Protein AF-A0A3B0KWN5-F1 (afdb_monomer_lite)

Secondary structure (DSSP, 8-state):
-EEPPSSHHHHHHHHHHTT--TT---SS-EE-GGGS-GGGB-SSSB-TT----SS-S-STTPPPP--------EEPSSTT---EETTS-EEEPPSSHHHHHHHHHHTTPPTT-SS-EEEGGGS-GGGS-SSS-PPPTT----SS-S-----TT----------------------------

Sequence (181 aa):
MFKFPTKPEVRLKWIENLGLPKDTTLSNRRVCRRHFEQHCFGNAKLFAWAVPTLFVGKTAGLHHGYAKKKMLVRKCCIKDCMTRSPPGRLHCFPTETQLRKEWMRLCSLKEGIKWPFICGRHFRPSFLPKKNSKLPKQALPELNLGSESRDPLECDSQRSETEDKQTDQHRLAAATRCCSA

InterPro domains:
  IPR006612 THAP-type zinc finger [PF05485] (1-55)
  IPR006612 THAP-type zinc finger [PF05485] (76-143)
  IPR006612 THAP-type zinc finger [PS50950] (1-55)
  IPR006612 THAP-type zinc finger [PS50950] (71-144)
  IPR006612 THAP-type zinc finger [SM00692] (1-60)
  IPR006612 THAP-type zinc finger [SM00692] (90-149)
  IPR006612 THAP-type zinc finger [SM00980] (2-61)
  IPR006612 THAP-type zinc finger [SM00980] (74-150)
  IPR026516 THAP domain-containing protein 1/10 [PTHR46600] (1-55)

Organism: Drosophila guanche (NCBI:txid7266)

Foldseek 3Di:
DAQADPDPVQNVLQCVQQVHDPPDDRPPDGDDPQQWDPVQDDPHDGDNQTHGQGPRPDNPPHDHGDDPPPPPKDAAPFPPGRDIPVVFDKAWQDPDPVLSVVLCVLLVHDPPPPTHIHGPQQWDPVQDDPDDDHTDSPTHRHHPSPPPDDDPPPDDDDDDDDDDDDDDDDDDDDDDDDDDD

pLDDT: mean 79.15, std 20.59, range [30.14, 95.56]

Structure (mmCIF, N/CA/C/O backbone):
data_AF-A0A3B0KWN5-F1
#
_entry.id   AF-A0A3B0KWN5-F1
#
loop_
_atom_site.group_PDB
_atom_site.id
_atom_site.type_symbol
_atom_site.label_atom_id
_atom_site.label_alt_id
_atom_site.label_comp_id
_atom_site.label_asym_id
_atom_site.label_entity_id
_atom_site.label_seq_id
_atom_site.pdbx_PDB_ins_code
_atom_site.Cartn_x
_atom_site.Cartn_y
_atom_site.Cartn_z
_atom_site.occupancy
_atom_site.B_iso_or_equiv
_atom_site.auth_seq_id
_atom_site.auth_comp_id
_atom_site.auth_asym_id
_atom_site.auth_atom_id
_atom_site.pdbx_PDB_model_num
ATOM 1 N N . MET A 1 1 ? -7.114 -2.386 29.809 1.00 88.56 1 MET A N 1
ATOM 2 C CA . MET A 1 1 ? -8.392 -1.739 29.412 1.00 88.56 1 MET A CA 1
ATOM 3 C C . MET A 1 1 ? -8.080 -0.433 28.694 1.00 88.56 1 MET A C 1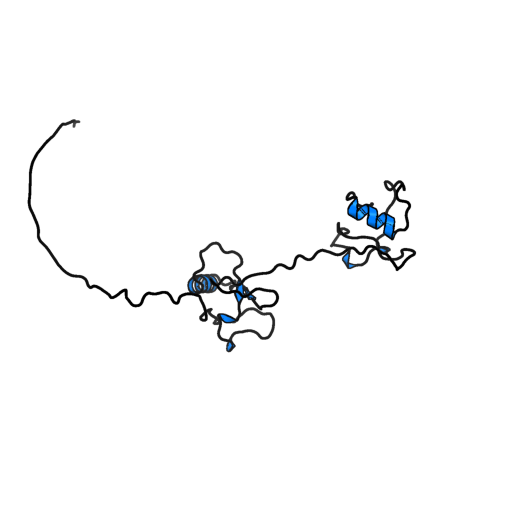
ATOM 5 O O . MET A 1 1 ? -7.020 0.125 28.949 1.00 88.56 1 MET A O 1
ATOM 9 N N . PHE A 1 2 ? -8.968 0.057 27.830 1.00 91.12 2 PHE A N 1
ATOM 10 C CA . PHE A 1 2 ? -8.742 1.244 26.996 1.00 91.12 2 PHE A CA 1
ATOM 11 C C . PHE A 1 2 ? -9.554 2.444 27.497 1.00 91.12 2 PHE A C 1
ATOM 13 O O . PHE A 1 2 ? -10.720 2.285 27.851 1.00 91.12 2 PHE A O 1
ATOM 20 N N . LYS A 1 3 ? -8.942 3.636 27.527 1.00 93.00 3 LYS A N 1
ATOM 21 C CA . LYS A 1 3 ? -9.657 4.914 27.709 1.00 93.00 3 LYS A CA 1
ATOM 22 C C . LYS A 1 3 ? -10.441 5.250 26.430 1.00 93.00 3 LYS A C 1
ATOM 24 O O . LYS A 1 3 ? -10.085 4.761 25.359 1.00 93.00 3 LYS A O 1
ATOM 29 N N . PHE A 1 4 ? -11.460 6.102 26.534 1.00 92.75 4 PHE A N 1
ATOM 30 C CA . PHE A 1 4 ? -12.141 6.647 25.353 1.00 92.75 4 PHE A CA 1
ATOM 31 C C . PHE A 1 4 ? -11.180 7.481 24.475 1.00 92.75 4 PHE A C 1
ATOM 33 O O . PHE A 1 4 ? -10.252 8.096 25.010 1.00 92.75 4 PHE A O 1
ATOM 40 N N . PRO A 1 5 ? -11.385 7.534 23.143 1.00 91.44 5 PRO A N 1
ATOM 41 C CA . PRO A 1 5 ? -10.578 8.355 22.243 1.00 91.44 5 PRO A CA 1
ATOM 42 C C . PRO A 1 5 ? -10.644 9.848 22.587 1.00 91.44 5 PRO A C 1
ATOM 44 O O . PRO A 1 5 ? -11.704 10.370 22.927 1.00 91.44 5 PRO A O 1
ATOM 47 N N . THR A 1 6 ? -9.534 10.568 22.411 1.00 90.06 6 THR A N 1
ATOM 48 C CA . THR A 1 6 ? -9.522 12.044 22.430 1.00 90.06 6 THR A CA 1
ATOM 49 C C . THR A 1 6 ? -10.236 12.639 21.214 1.00 90.06 6 THR A C 1
ATOM 51 O O . THR A 1 6 ? -10.918 13.650 21.341 1.00 90.06 6 THR A O 1
ATOM 54 N N . LYS A 1 7 ? -10.122 11.971 20.059 1.00 91.12 7 LYS A N 1
ATOM 55 C CA . LYS A 1 7 ? -10.792 12.281 18.786 1.00 91.12 7 LYS A CA 1
ATOM 56 C C . LYS A 1 7 ? -12.327 12.248 18.912 1.00 91.12 7 LYS A C 1
ATOM 58 O O . LYS A 1 7 ? -12.867 11.146 19.071 1.00 91.12 7 LYS A O 1
ATOM 63 N N . PRO A 1 8 ? -13.043 13.390 18.829 1.00 90.94 8 PRO A N 1
ATOM 64 C CA . PRO A 1 8 ? -14.495 13.439 19.016 1.00 90.94 8 PRO A CA 1
ATOM 65 C C . PRO A 1 8 ? -15.266 12.529 18.051 1.00 90.94 8 PRO A C 1
ATOM 67 O O . PRO A 1 8 ? -16.204 11.853 18.462 1.00 90.94 8 PRO A O 1
ATOM 70 N N . GLU A 1 9 ? -14.816 12.432 16.798 1.00 91.81 9 GLU A N 1
ATOM 71 C CA . GLU A 1 9 ? -15.446 11.662 15.720 1.00 91.81 9 GLU A CA 1
ATOM 72 C C . GLU A 1 9 ? -15.346 10.136 15.898 1.00 91.81 9 GLU A C 1
ATOM 74 O O . GLU A 1 9 ? -16.090 9.376 15.274 1.00 91.81 9 GLU A O 1
ATOM 79 N N . VAL A 1 10 ? -14.419 9.681 16.747 1.00 91.69 10 VAL A N 1
ATOM 80 C CA . VAL A 1 10 ? -14.273 8.271 17.145 1.00 91.69 10 VAL A CA 1
ATOM 81 C C . VAL A 1 10 ? -14.912 8.046 18.517 1.00 91.69 10 VAL A C 1
ATOM 83 O O . VAL A 1 10 ? -15.568 7.029 18.728 1.00 91.69 10 VAL A O 1
ATOM 86 N N . ARG A 1 11 ? -14.793 9.019 19.431 1.00 92.25 11 ARG A N 1
ATOM 87 C CA . ARG A 1 11 ? -15.425 9.008 20.758 1.00 92.25 11 ARG A CA 1
ATOM 88 C C . ARG A 1 11 ? -16.947 8.908 20.670 1.00 92.25 11 ARG A C 1
ATOM 90 O O . ARG A 1 11 ? -17.524 8.094 21.382 1.00 92.25 11 ARG A O 1
ATOM 97 N N . LEU A 1 12 ? -17.575 9.670 19.774 1.00 91.94 12 LEU A N 1
ATOM 98 C CA . LEU A 1 12 ? -19.021 9.636 19.545 1.00 91.94 12 LEU A CA 1
ATOM 99 C C . LEU A 1 12 ? -19.490 8.234 19.113 1.00 91.94 12 LEU A C 1
ATOM 101 O O . LEU A 1 12 ? -20.387 7.673 19.729 1.00 91.94 12 LEU A O 1
ATOM 105 N N . LYS A 1 13 ? -18.766 7.583 18.195 1.00 93.00 13 LYS A N 1
ATOM 106 C CA . LYS A 1 13 ? -19.054 6.200 17.770 1.00 93.00 13 LYS A CA 1
ATOM 107 C C . LYS A 1 13 ? -18.904 5.173 18.894 1.00 93.00 13 LYS A C 1
ATOM 109 O O . LYS A 1 13 ? -19.609 4.171 18.899 1.00 93.00 13 LYS A O 1
ATOM 114 N N . TRP A 1 14 ? -17.997 5.398 19.851 1.00 93.56 14 TRP A N 1
ATOM 115 C CA . TRP A 1 14 ? -17.908 4.549 21.046 1.00 93.56 14 TRP A CA 1
ATOM 116 C C . TRP A 1 14 ? -19.121 4.745 21.959 1.00 93.56 14 TRP A C 1
ATOM 118 O O . TRP A 1 14 ? -19.663 3.753 22.430 1.00 93.56 14 TRP A O 1
ATOM 128 N N . ILE A 1 15 ? -19.555 5.990 22.193 1.00 92.12 15 ILE A N 1
ATOM 129 C CA . ILE A 1 15 ? -20.782 6.309 22.948 1.00 92.12 15 ILE A CA 1
ATOM 130 C C . ILE A 1 15 ? -21.984 5.605 22.295 1.00 92.12 15 ILE A C 1
ATOM 132 O O . ILE A 1 15 ? -22.700 4.855 22.955 1.00 92.12 15 ILE A O 1
ATOM 136 N N . GLU A 1 16 ? -22.149 5.785 20.983 1.00 91.38 16 GLU A N 1
ATOM 137 C CA . GLU A 1 16 ? -23.295 5.302 20.208 1.00 91.38 16 GLU A CA 1
ATOM 138 C C . GLU A 1 16 ? -23.326 3.773 20.073 1.00 91.38 16 GLU A C 1
ATOM 140 O O . GLU A 1 16 ? -24.402 3.182 20.190 1.00 91.38 16 GLU A O 1
ATOM 145 N N . ASN A 1 17 ? -22.179 3.102 19.905 1.00 92.81 17 ASN A N 1
ATOM 146 C CA . ASN A 1 17 ? -22.120 1.635 19.903 1.00 92.81 17 ASN A CA 1
ATOM 147 C C . ASN A 1 17 ? -22.364 1.036 21.297 1.00 92.81 17 ASN A C 1
ATOM 149 O O . ASN A 1 17 ? -23.095 0.057 21.414 1.00 92.81 17 ASN A O 1
ATOM 153 N N . LEU A 1 18 ? -21.780 1.623 22.350 1.00 90.69 18 LEU A N 1
ATOM 154 C CA . LEU A 1 18 ? -21.929 1.151 23.735 1.00 90.69 18 LEU A CA 1
ATOM 155 C C . LEU A 1 18 ? -23.293 1.501 24.359 1.00 90.69 18 LEU A C 1
ATOM 157 O O . LEU A 1 18 ? -23.543 1.112 25.497 1.00 90.69 18 LEU A O 1
ATOM 161 N N . GLY A 1 19 ? -24.160 2.235 23.650 1.00 88.25 19 GLY A N 1
ATOM 162 C CA . GLY A 1 19 ? -25.486 2.629 24.137 1.00 88.25 19 GLY A CA 1
ATOM 163 C C . GLY A 1 19 ? -25.452 3.652 25.277 1.00 88.25 19 GLY A C 1
ATOM 164 O O . GLY A 1 19 ? -26.340 3.653 26.123 1.00 88.25 19 GLY A O 1
ATOM 165 N N . LEU A 1 20 ? -24.416 4.493 25.339 1.00 88.88 20 LEU A N 1
ATOM 166 C CA . LEU A 1 20 ? -24.264 5.494 26.397 1.00 88.88 20 LEU A CA 1
ATOM 167 C C . LEU A 1 20 ? -24.990 6.807 26.036 1.00 88.88 20 LEU A C 1
ATOM 169 O O . LEU A 1 20 ? -24.957 7.211 24.873 1.00 88.88 20 LEU A O 1
ATOM 173 N N . PRO A 1 21 ? -25.578 7.527 27.012 1.00 86.94 21 PRO A N 1
ATOM 174 C CA . PRO A 1 21 ? -26.015 8.912 26.823 1.00 86.94 21 PRO A CA 1
ATOM 175 C C . PRO A 1 21 ? -24.860 9.818 26.374 1.00 86.94 21 PRO A C 1
ATOM 177 O O . PRO A 1 21 ? -23.722 9.643 26.827 1.00 86.94 21 PRO A O 1
ATOM 180 N N . LYS A 1 22 ? -25.138 10.806 25.513 1.00 83.12 22 LYS A N 1
ATOM 181 C CA . LYS A 1 22 ? -24.107 11.688 24.928 1.00 83.12 22 LYS A CA 1
ATOM 182 C C . LYS A 1 22 ? -23.383 12.532 25.982 1.00 83.12 22 LYS A C 1
ATOM 184 O O . LYS A 1 22 ? -22.178 12.740 25.865 1.00 83.12 22 LYS A O 1
ATOM 189 N N . ASP A 1 23 ? -24.089 12.885 27.049 1.00 82.69 23 ASP A N 1
ATOM 190 C CA . ASP A 1 23 ? -23.631 13.749 28.144 1.00 82.69 23 ASP A CA 1
ATOM 191 C C . ASP A 1 23 ? -22.938 12.969 29.283 1.00 82.69 23 ASP A C 1
ATOM 193 O O . ASP A 1 23 ? -22.625 13.511 30.341 1.00 82.69 23 ASP A O 1
ATOM 197 N N . THR A 1 24 ? -22.674 11.671 29.083 1.00 81.81 24 THR A N 1
ATOM 198 C CA . THR A 1 24 ? -22.021 10.810 30.083 1.00 81.81 24 THR A CA 1
ATOM 199 C C . THR A 1 24 ? -20.595 11.275 30.392 1.00 81.81 24 THR A C 1
ATOM 201 O O . THR A 1 24 ? -19.750 11.333 29.501 1.00 81.81 24 THR A O 1
ATOM 204 N N . THR A 1 25 ? -20.250 11.442 31.671 1.00 84.44 25 THR A N 1
ATOM 205 C CA . THR A 1 25 ? -18.861 11.673 32.108 1.00 84.44 25 THR A CA 1
ATOM 206 C C . THR A 1 25 ? -17.951 10.483 31.756 1.00 84.44 25 THR A C 1
ATOM 208 O O . THR A 1 25 ? -18.018 9.414 32.368 1.00 84.44 25 THR A O 1
ATOM 211 N N . LEU A 1 26 ? -17.072 10.657 30.760 1.00 85.00 26 LEU A N 1
ATOM 212 C CA . LEU A 1 26 ? -16.221 9.580 30.223 1.00 85.00 26 LEU A CA 1
ATOM 213 C C . LEU A 1 26 ? -14.840 9.440 30.886 1.00 85.00 26 LEU A C 1
ATOM 215 O O . LEU A 1 26 ? -14.159 8.450 30.627 1.00 85.00 26 LEU A O 1
ATOM 219 N N . SER A 1 27 ? -14.412 10.391 31.724 1.00 78.94 27 SER A N 1
ATOM 220 C CA . SER A 1 27 ? -13.041 10.479 32.273 1.00 78.94 27 SER A CA 1
ATOM 221 C C . SER A 1 27 ? -12.547 9.184 32.937 1.00 78.94 27 SER A C 1
ATOM 223 O O . SER A 1 27 ? -11.421 8.746 32.690 1.00 78.94 27 SER A O 1
ATOM 225 N N . ASN A 1 28 ? -13.413 8.544 33.726 1.00 82.69 28 ASN A N 1
ATOM 226 C CA . ASN A 1 28 ? -13.115 7.303 34.441 1.00 82.69 28 ASN A CA 1
ATOM 227 C C . ASN A 1 28 ? -13.576 6.030 33.708 1.00 82.69 28 ASN A C 1
ATOM 229 O O . ASN A 1 28 ? -13.123 4.938 34.063 1.00 82.69 28 ASN A O 1
ATOM 233 N N . ARG A 1 29 ? -14.425 6.135 32.671 1.00 89.00 29 ARG A N 1
ATOM 234 C CA . ARG A 1 29 ? -14.951 4.970 31.936 1.00 89.00 29 ARG A CA 1
ATOM 235 C C . ARG A 1 29 ? -13.884 4.352 31.028 1.00 89.00 29 ARG A C 1
ATOM 237 O O . ARG A 1 29 ? -13.114 5.045 30.363 1.00 89.00 29 ARG A O 1
ATOM 244 N N . ARG A 1 30 ? -13.837 3.016 30.991 1.00 91.38 30 ARG A N 1
ATOM 245 C CA . ARG A 1 30 ? -12.839 2.236 30.238 1.00 91.38 30 ARG A CA 1
ATOM 246 C C . ARG A 1 30 ? -13.488 1.016 29.596 1.00 91.38 30 ARG A C 1
ATOM 248 O O . ARG A 1 30 ? -14.371 0.408 30.188 1.00 91.38 30 ARG A O 1
ATOM 255 N N . VAL A 1 31 ? -13.017 0.635 28.412 1.00 92.44 31 VAL A N 1
ATOM 256 C CA . VAL A 1 31 ? -13.544 -0.506 27.645 1.00 92.44 31 VAL A CA 1
ATOM 257 C C . VAL A 1 31 ? -12.553 -1.676 27.708 1.00 92.44 31 VAL A C 1
ATOM 259 O O . VAL A 1 31 ? -11.336 -1.486 27.600 1.00 92.44 31 VAL A O 1
ATOM 262 N N . CYS A 1 32 ? -13.040 -2.902 27.926 1.00 92.69 32 CYS A N 1
ATOM 263 C CA . CYS A 1 32 ? -12.190 -4.099 27.950 1.00 92.69 32 CYS A CA 1
ATOM 264 C C . CYS A 1 32 ? -11.887 -4.626 26.530 1.00 92.69 32 CYS A C 1
ATOM 266 O O . CYS A 1 32 ? -12.561 -4.260 25.569 1.00 92.69 32 CYS A O 1
ATOM 268 N N . ARG A 1 33 ? -10.874 -5.499 26.383 1.00 91.94 33 ARG A N 1
ATOM 269 C CA . ARG A 1 33 ? -10.451 -6.038 25.070 1.00 91.94 33 ARG A CA 1
ATOM 270 C C . ARG A 1 33 ? -11.584 -6.759 24.330 1.00 91.94 33 ARG A C 1
ATOM 272 O O . ARG A 1 33 ? -11.632 -6.688 23.110 1.00 91.94 33 ARG A O 1
ATOM 279 N N . ARG A 1 34 ? -12.494 -7.410 25.065 1.00 92.31 34 ARG A N 1
ATOM 280 C CA . ARG A 1 34 ? -13.562 -8.258 24.509 1.00 92.31 34 ARG A CA 1
ATOM 281 C C . ARG A 1 34 ? -14.527 -7.512 23.585 1.00 92.31 34 ARG A C 1
ATOM 283 O O . ARG A 1 34 ? -15.099 -8.152 22.721 1.00 92.31 34 ARG A O 1
ATOM 290 N N . HIS A 1 35 ? -14.689 -6.193 23.734 1.00 92.94 35 HIS A N 1
ATOM 291 C CA . HIS A 1 35 ? -15.656 -5.423 22.940 1.00 92.94 35 HIS A CA 1
ATOM 292 C C . HIS A 1 35 ? -15.183 -5.052 21.528 1.00 92.94 35 HIS A C 1
ATOM 294 O O . HIS A 1 35 ? -15.944 -4.441 20.786 1.00 92.94 35 HIS A O 1
ATOM 300 N N . PHE A 1 36 ? -13.950 -5.381 21.137 1.00 92.50 36 PHE A N 1
ATOM 301 C CA . PHE A 1 36 ? -13.408 -5.035 19.822 1.00 92.50 36 PHE A CA 1
ATOM 302 C C . PHE A 1 36 ? -13.020 -6.297 19.053 1.00 92.50 36 PHE A C 1
ATOM 304 O O . PHE A 1 36 ? -12.411 -7.208 19.613 1.00 92.50 36 PHE A O 1
ATOM 311 N N . GLU A 1 37 ? -13.310 -6.312 17.753 1.00 90.50 37 GLU A N 1
ATOM 312 C CA . GLU A 1 37 ? -12.821 -7.337 16.829 1.00 90.50 37 GLU A CA 1
ATOM 313 C C . GLU A 1 37 ? -11.286 -7.439 16.830 1.00 90.50 37 GLU A C 1
ATOM 315 O O . GLU A 1 37 ? -10.568 -6.461 17.042 1.00 90.50 37 GLU A O 1
ATOM 320 N N . GLN A 1 38 ? -10.760 -8.633 16.544 1.00 88.94 38 GLN A N 1
ATOM 321 C CA . GLN A 1 38 ? -9.326 -8.933 16.643 1.00 88.94 38 GLN A CA 1
ATOM 322 C C . GLN A 1 38 ? -8.441 -8.034 15.751 1.00 88.94 38 GLN A C 1
ATOM 324 O O . GLN A 1 38 ? -7.296 -7.768 16.112 1.00 88.94 38 GLN A O 1
ATOM 329 N N . HIS A 1 39 ? -8.958 -7.526 14.623 1.00 87.69 39 HIS A N 1
ATOM 330 C CA . HIS A 1 39 ? -8.220 -6.634 13.710 1.00 87.69 39 HIS A CA 1
ATOM 331 C C . HIS A 1 39 ? -8.077 -5.190 14.220 1.00 87.69 39 HIS A C 1
ATOM 333 O O . HIS A 1 39 ? -7.216 -4.458 13.733 1.00 87.69 39 HIS A O 1
ATOM 339 N N . CYS A 1 40 ? -8.843 -4.788 15.239 1.00 91.00 40 CYS A N 1
ATOM 340 C CA . CYS A 1 40 ? -8.742 -3.471 15.875 1.00 91.00 40 CYS A CA 1
ATOM 341 C C . CYS A 1 40 ? -7.444 -3.273 16.683 1.00 91.00 40 CYS A C 1
ATOM 343 O O . CYS A 1 40 ? -7.180 -2.162 17.153 1.00 91.00 40 CYS A O 1
ATOM 345 N N . PHE A 1 41 ? -6.630 -4.319 16.856 1.00 90.50 41 PHE A N 1
ATOM 346 C CA . PHE A 1 41 ? -5.400 -4.304 17.645 1.00 90.50 41 PHE A CA 1
ATOM 347 C C . PHE A 1 41 ? -4.146 -4.376 16.765 1.00 90.50 41 PHE A C 1
ATOM 349 O O . PHE A 1 41 ? -4.007 -5.271 15.935 1.00 90.50 41 PHE A O 1
ATOM 356 N N . GLY A 1 42 ? -3.196 -3.472 17.008 1.00 84.75 42 GLY A N 1
ATOM 357 C CA . GLY A 1 42 ? -1.787 -3.679 16.668 1.00 84.75 42 GLY A CA 1
ATOM 358 C C . GLY A 1 42 ? -1.028 -4.323 17.835 1.00 84.75 42 GLY A C 1
ATOM 359 O O . GLY A 1 42 ? -1.607 -4.575 18.892 1.00 84.75 42 GLY A O 1
ATOM 360 N N . ASN A 1 43 ? 0.285 -4.520 17.675 1.00 80.38 43 ASN A N 1
ATOM 361 C CA . ASN A 1 43 ? 1.142 -5.323 18.566 1.00 80.38 43 ASN A CA 1
ATOM 362 C C . ASN A 1 43 ? 0.992 -5.036 20.076 1.00 80.38 43 ASN A C 1
ATOM 364 O O . ASN A 1 43 ? 1.128 -5.951 20.879 1.00 80.38 43 ASN A O 1
ATOM 368 N N . ALA A 1 44 ? 0.719 -3.785 20.471 1.00 79.62 44 ALA 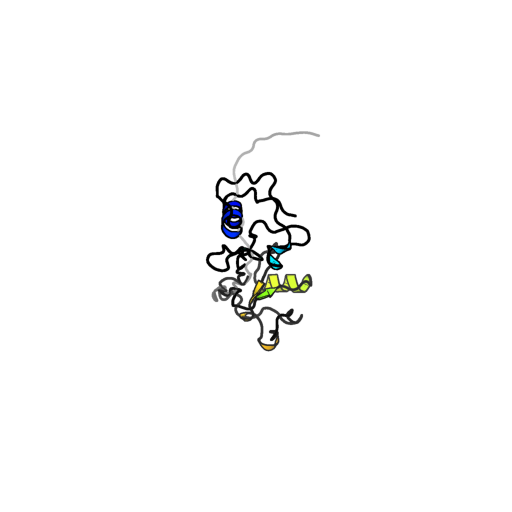A N 1
ATOM 369 C CA . ALA A 1 44 ? 0.538 -3.396 21.877 1.00 79.62 44 ALA A CA 1
ATOM 370 C C . ALA A 1 44 ? -0.562 -2.338 22.119 1.00 79.62 44 ALA A C 1
ATOM 372 O O . ALA A 1 44 ? -0.743 -1.877 23.247 1.00 79.62 44 ALA A O 1
ATOM 373 N N . LYS A 1 45 ? -1.273 -1.883 21.076 1.00 88.06 45 LYS A N 1
ATOM 374 C CA . LYS A 1 45 ? -2.216 -0.750 21.154 1.00 88.06 45 LYS A CA 1
ATOM 375 C C . LYS A 1 45 ? -3.435 -0.979 20.259 1.00 88.06 45 LYS A C 1
ATOM 377 O O . LYS A 1 45 ? -3.323 -1.544 19.174 1.00 88.06 45 LYS A O 1
ATOM 382 N N . LEU A 1 46 ? -4.590 -0.501 20.716 1.00 91.31 46 LEU A N 1
ATOM 383 C CA . LEU A 1 46 ? -5.811 -0.386 19.917 1.00 91.31 46 LEU A CA 1
ATOM 384 C C . LEU A 1 46 ? -5.610 0.694 18.834 1.00 91.31 46 LEU A C 1
ATOM 386 O O . LEU A 1 46 ? -5.041 1.750 19.122 1.00 91.31 46 LEU A O 1
ATOM 390 N N . PHE A 1 47 ? -6.052 0.450 17.599 1.00 90.94 47 PHE A N 1
ATOM 391 C CA . PHE A 1 47 ? -5.905 1.420 16.511 1.00 90.94 47 PHE A CA 1
ATOM 392 C C . PHE A 1 47 ? -6.819 2.643 16.684 1.00 90.94 47 PHE A C 1
ATOM 394 O O . PHE A 1 47 ? -7.955 2.537 17.134 1.00 90.94 47 PHE A O 1
ATOM 401 N N . ALA A 1 48 ? -6.359 3.815 16.236 1.00 90.12 48 ALA A N 1
ATOM 402 C CA . ALA A 1 48 ? -7.086 5.085 16.378 1.00 90.12 48 ALA A CA 1
ATOM 403 C C . ALA A 1 48 ? -8.402 5.187 15.570 1.00 90.12 48 ALA A C 1
ATOM 405 O O . ALA A 1 48 ? -9.139 6.154 15.738 1.00 90.12 48 ALA A O 1
ATOM 406 N N . TRP A 1 49 ? -8.690 4.221 14.692 1.00 90.31 49 TRP A N 1
ATOM 407 C CA . TRP A 1 49 ? -9.953 4.090 13.949 1.00 90.31 49 TRP A CA 1
ATOM 408 C C . TRP A 1 49 ? -10.896 3.027 14.536 1.00 90.31 49 TRP A C 1
ATOM 410 O O . TRP A 1 49 ? -12.018 2.882 14.051 1.00 90.31 49 TRP A O 1
ATOM 420 N N . ALA A 1 50 ? -10.449 2.266 15.540 1.00 93.56 50 ALA A N 1
ATOM 421 C CA . ALA A 1 50 ? -11.219 1.180 16.130 1.00 93.56 50 ALA A CA 1
ATOM 422 C C . ALA A 1 50 ? -12.396 1.699 16.965 1.00 93.56 50 ALA A C 1
ATOM 424 O O . ALA A 1 50 ? -12.314 2.739 17.625 1.00 93.56 50 ALA A O 1
ATOM 425 N N . VAL A 1 51 ? -13.476 0.925 16.972 1.00 93.56 51 VAL A N 1
ATOM 426 C CA . VAL A 1 51 ? -14.703 1.169 17.738 1.00 93.56 51 VAL A CA 1
ATOM 427 C C . VAL A 1 51 ? -15.194 -0.159 18.323 1.00 93.56 51 VAL A C 1
ATOM 429 O O . VAL A 1 51 ? -14.909 -1.203 17.733 1.00 93.56 51 VAL A O 1
ATOM 432 N N . PRO A 1 52 ? -15.861 -0.162 19.489 1.00 93.19 52 PRO A N 1
ATOM 433 C CA . PRO A 1 52 ? -16.352 -1.394 20.092 1.00 93.19 52 PRO A CA 1
ATOM 434 C C . PRO A 1 52 ? -17.571 -1.907 19.315 1.00 93.19 52 PRO A C 1
ATOM 436 O O . PRO A 1 52 ? -18.551 -1.185 19.169 1.00 93.19 52 PRO A O 1
ATOM 439 N N . THR A 1 53 ? -17.505 -3.134 18.810 1.00 90.50 53 THR A N 1
ATOM 440 C CA . THR A 1 53 ? -18.535 -3.793 17.982 1.00 90.50 53 THR A CA 1
ATOM 441 C C . THR A 1 53 ? -19.022 -5.118 18.573 1.00 90.50 53 THR A C 1
ATOM 443 O O . THR A 1 53 ? -20.049 -5.635 18.145 1.00 90.50 53 THR A O 1
ATOM 446 N N . LEU A 1 54 ? -18.324 -5.665 19.574 1.00 87.25 54 LEU A N 1
ATOM 447 C CA . LEU A 1 54 ? -18.643 -6.950 20.202 1.00 87.25 54 LEU A CA 1
ATOM 448 C C . LEU A 1 54 ? -19.249 -6.764 21.600 1.00 87.25 54 LEU A C 1
ATOM 450 O O . LEU A 1 54 ? -18.865 -5.862 22.350 1.00 87.25 54 LEU A O 1
ATOM 454 N N . PHE A 1 55 ? -20.164 -7.662 21.975 1.00 82.00 55 PHE A N 1
ATOM 455 C CA . PHE A 1 55 ? -20.868 -7.652 23.270 1.00 82.00 55 PHE A CA 1
ATOM 456 C C . PHE A 1 55 ? -21.493 -6.284 23.605 1.00 82.00 55 PHE A C 1
ATOM 458 O O . PHE A 1 55 ? -21.433 -5.811 24.740 1.00 82.00 55 PHE A O 1
ATOM 465 N N . VAL A 1 56 ? -22.054 -5.639 22.583 1.00 75.75 56 VAL A N 1
ATOM 466 C CA . VAL A 1 56 ? -22.922 -4.463 22.678 1.00 75.75 56 VAL A CA 1
ATOM 467 C C . VAL A 1 56 ? -24.366 -4.926 22.493 1.00 75.75 56 VAL A C 1
ATOM 469 O O . VAL A 1 56 ? -24.626 -5.807 21.679 1.00 75.75 56 VAL A O 1
ATOM 472 N N . GLY A 1 57 ? -25.308 -4.366 23.258 1.00 70.69 57 GLY A N 1
ATOM 473 C CA . GLY A 1 57 ? -26.697 -4.856 23.359 1.00 70.69 57 GLY A CA 1
ATOM 474 C C . GLY A 1 57 ? -27.581 -4.663 22.117 1.00 70.69 57 GLY A C 1
ATOM 475 O O . GLY A 1 57 ? -28.798 -4.749 22.218 1.00 70.69 57 GLY A O 1
ATOM 476 N N . LYS A 1 58 ? -26.984 -4.364 20.960 1.00 74.81 58 LYS A N 1
ATOM 477 C CA . LYS A 1 58 ? -27.637 -4.203 19.658 1.00 74.81 58 LYS A CA 1
ATOM 478 C C . LYS A 1 58 ? -26.671 -4.638 18.558 1.00 74.81 58 LYS A C 1
ATOM 480 O O . LYS A 1 58 ? -25.484 -4.335 18.628 1.00 74.81 58 LYS A O 1
ATOM 485 N N . THR A 1 59 ? -27.181 -5.317 17.536 1.00 67.88 59 THR A N 1
ATOM 486 C CA . THR A 1 59 ? -26.415 -5.724 16.343 1.00 67.88 59 THR A CA 1
ATOM 487 C C . THR A 1 59 ? -26.661 -4.788 15.157 1.00 67.88 59 THR A C 1
ATOM 489 O O . THR A 1 59 ? -25.748 -4.509 14.382 1.00 67.88 59 THR A O 1
ATOM 492 N N . ALA A 1 60 ? -27.877 -4.248 15.037 1.00 73.56 60 ALA A N 1
ATOM 493 C CA . ALA A 1 60 ? -28.237 -3.256 14.030 1.00 73.56 60 ALA A CA 1
ATOM 494 C C . ALA A 1 60 ? -27.699 -1.852 14.372 1.00 73.56 60 ALA A C 1
ATOM 496 O O . ALA A 1 60 ? -27.578 -1.472 15.539 1.00 73.56 60 ALA A O 1
ATOM 497 N N . GLY A 1 61 ? -27.400 -1.060 13.337 1.00 78.81 61 GLY A N 1
ATOM 498 C CA . GLY A 1 61 ? -27.015 0.351 13.480 1.00 78.81 61 GLY A CA 1
ATOM 499 C C . GLY A 1 61 ? -25.652 0.605 14.139 1.00 78.81 61 GLY A C 1
ATOM 500 O O . GLY A 1 61 ? -25.396 1.725 14.573 1.00 78.81 61 GLY A O 1
ATOM 501 N N . LEU A 1 62 ? -24.779 -0.403 14.244 1.00 85.56 62 LEU A N 1
ATOM 502 C CA . LEU A 1 62 ? -23.431 -0.230 14.790 1.00 85.56 62 LEU A CA 1
ATOM 503 C C . LEU A 1 62 ? -22.511 0.516 13.815 1.00 85.56 62 LEU A C 1
ATOM 505 O O . LEU A 1 62 ? -22.384 0.163 12.638 1.00 85.56 62 LEU A O 1
ATOM 509 N N . HIS A 1 63 ? -21.773 1.498 14.328 1.00 87.06 63 HIS A N 1
ATOM 510 C CA . HIS A 1 63 ? -20.644 2.070 13.608 1.00 87.06 63 HIS A CA 1
ATOM 511 C C . HIS A 1 63 ? -19.519 1.042 13.552 1.00 87.06 63 HIS A C 1
ATOM 513 O O . HIS A 1 63 ? -19.091 0.533 14.584 1.00 87.06 63 HIS A O 1
ATOM 519 N N . HIS A 1 64 ? -19.002 0.771 12.358 1.00 86.12 64 HIS A N 1
ATOM 520 C CA . HIS A 1 64 ? -17.879 -0.142 12.175 1.00 86.12 64 HIS A CA 1
ATOM 521 C C . HIS A 1 64 ? -16.579 0.638 11.944 1.00 86.12 64 HIS A C 1
ATOM 523 O O . HIS A 1 64 ? -16.552 1.667 11.258 1.00 86.12 64 HIS A O 1
ATOM 529 N N . GLY A 1 65 ? -15.497 0.162 12.558 1.00 76.50 65 GLY A N 1
ATOM 530 C CA . GLY A 1 65 ? -14.168 0.754 12.458 1.00 76.50 65 GLY A CA 1
ATOM 531 C C . GLY A 1 65 ? -13.339 -0.005 11.436 1.00 76.50 65 GLY A C 1
ATOM 532 O O . GLY A 1 65 ? -13.031 -1.172 11.648 1.00 76.50 65 GLY A O 1
ATOM 533 N N . TYR A 1 66 ? -12.941 0.662 10.353 1.00 76.62 66 TYR A N 1
ATOM 534 C CA . TYR A 1 66 ? -12.105 0.063 9.315 1.00 76.62 66 TYR A CA 1
ATOM 535 C C . TYR A 1 66 ? -10.854 0.899 9.059 1.00 76.62 66 TYR A C 1
ATOM 537 O O . TYR A 1 66 ? -10.924 2.116 8.851 1.00 76.62 66 TYR A O 1
ATOM 545 N N . ALA A 1 67 ? -9.702 0.233 8.974 1.00 70.56 67 ALA A N 1
ATOM 546 C CA . ALA A 1 67 ? -8.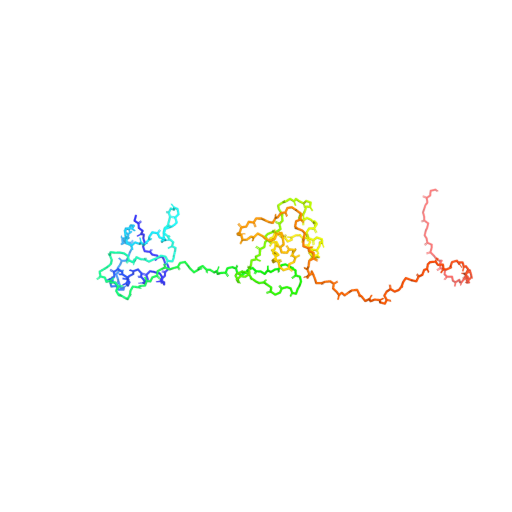507 0.827 8.395 1.00 70.56 67 ALA A CA 1
ATOM 547 C C . ALA A 1 67 ? -8.782 1.208 6.930 1.00 70.56 67 ALA A C 1
ATOM 549 O O . ALA A 1 67 ? -8.906 0.331 6.072 1.00 70.56 67 ALA A O 1
ATOM 550 N N . LYS A 1 68 ? -8.824 2.512 6.617 1.00 65.12 68 LYS A N 1
ATOM 551 C CA . LYS A 1 68 ? -8.857 3.009 5.230 1.00 65.12 68 LYS A CA 1
ATOM 552 C C . LYS A 1 68 ? -7.537 2.667 4.523 1.00 65.12 68 LYS A C 1
ATOM 554 O O . LYS A 1 68 ? -6.633 3.499 4.439 1.00 65.12 68 LYS A O 1
ATOM 559 N N . LYS A 1 69 ? -7.424 1.435 4.015 1.00 65.19 69 LYS A N 1
ATOM 560 C CA . LYS A 1 69 ? -6.321 0.973 3.162 1.00 65.19 69 LYS A CA 1
ATOM 561 C C . LYS A 1 69 ? -6.320 1.801 1.873 1.00 65.19 69 LYS A C 1
ATOM 563 O O . LYS A 1 69 ? -7.029 1.478 0.926 1.00 65.19 69 LYS A O 1
ATOM 568 N N . LYS A 1 70 ? -5.532 2.883 1.832 1.00 68.50 70 LYS A N 1
ATOM 569 C CA . LYS A 1 70 ? -5.258 3.610 0.585 1.00 68.50 70 LYS A CA 1
ATOM 570 C C . LYS A 1 70 ? -4.599 2.632 -0.390 1.00 68.50 70 LYS A C 1
ATOM 572 O O . LYS A 1 70 ? -3.471 2.201 -0.155 1.00 68.50 70 LYS A O 1
ATOM 577 N N . MET A 1 71 ? -5.306 2.271 -1.459 1.00 75.00 71 MET A N 1
ATOM 578 C CA . MET A 1 71 ? -4.778 1.389 -2.498 1.00 75.00 71 MET A CA 1
ATOM 579 C C . MET A 1 71 ? -3.628 2.102 -3.213 1.00 75.00 71 MET A C 1
ATOM 581 O O . MET A 1 71 ? -3.845 3.036 -3.983 1.00 75.00 71 MET A O 1
ATOM 585 N N . LEU A 1 72 ? -2.392 1.698 -2.909 1.00 82.94 72 LEU A N 1
ATOM 586 C CA . LEU A 1 72 ? -1.184 2.319 -3.450 1.00 82.94 72 LEU A CA 1
ATOM 587 C C . LEU A 1 72 ? -0.980 1.897 -4.909 1.00 82.94 72 LEU A C 1
ATOM 589 O O . LEU A 1 72 ? -0.273 0.926 -5.192 1.00 82.94 72 LEU A O 1
ATOM 593 N N . VAL A 1 73 ? -1.609 2.646 -5.817 1.00 89.19 73 VAL A N 1
ATOM 594 C CA . VAL A 1 73 ? -1.471 2.463 -7.262 1.00 89.19 73 VAL A CA 1
ATOM 595 C C . VAL A 1 73 ? -0.039 2.783 -7.686 1.00 89.19 73 VAL A C 1
ATOM 597 O O . VAL A 1 73 ? 0.409 3.925 -7.600 1.00 89.19 73 VAL A O 1
ATOM 600 N N . ARG A 1 74 ? 0.680 1.769 -8.168 1.00 92.31 74 ARG A N 1
ATOM 601 C CA . ARG A 1 74 ? 2.005 1.912 -8.790 1.00 92.31 74 ARG A CA 1
ATOM 602 C C . ARG A 1 74 ? 1.855 2.045 -10.305 1.00 92.31 74 ARG A C 1
ATOM 604 O O . ARG A 1 74 ? 0.937 1.463 -10.879 1.00 92.31 74 ARG A O 1
ATOM 611 N N . LYS A 1 75 ? 2.760 2.785 -10.947 1.00 94.06 75 LYS A N 1
ATOM 612 C CA . LYS A 1 75 ? 2.887 2.882 -12.412 1.00 94.06 75 LYS A CA 1
ATOM 613 C C . LYS A 1 75 ? 4.057 2.018 -12.897 1.00 94.06 75 LYS A C 1
ATOM 615 O O . LYS A 1 75 ? 4.953 1.719 -12.107 1.00 94.06 75 LYS A O 1
ATOM 620 N N . CYS A 1 76 ? 4.065 1.670 -14.182 1.00 95.38 76 CYS A N 1
ATOM 621 C CA . CYS A 1 76 ? 5.297 1.297 -14.876 1.00 95.38 76 CYS A CA 1
ATOM 622 C C . CYS A 1 76 ? 6.288 2.483 -14.881 1.00 95.38 76 CYS A C 1
ATOM 624 O O . CYS A 1 76 ? 5.863 3.639 -14.852 1.00 95.38 76 CYS A O 1
ATOM 626 N N . CYS A 1 77 ? 7.591 2.205 -14.910 1.00 94.75 77 CYS A N 1
ATOM 627 C CA . CYS A 1 77 ? 8.651 3.210 -15.027 1.00 94.75 77 CYS A CA 1
ATOM 628 C C . CYS A 1 77 ? 9.000 3.576 -16.476 1.00 94.75 77 CYS A C 1
ATOM 630 O O . CYS A 1 77 ? 9.567 4.641 -16.693 1.00 94.75 77 CYS A O 1
ATOM 632 N N . ILE A 1 78 ? 8.675 2.714 -17.446 1.00 93.44 78 ILE A N 1
ATOM 633 C CA . ILE A 1 78 ? 8.895 2.983 -18.872 1.00 93.44 78 ILE A CA 1
ATOM 634 C C . ILE A 1 78 ? 8.063 4.197 -19.299 1.00 93.44 78 ILE A C 1
ATOM 636 O O . ILE A 1 78 ? 6.877 4.289 -18.958 1.00 93.44 78 ILE A O 1
ATOM 640 N N . LYS A 1 79 ? 8.695 5.114 -20.042 1.00 89.06 79 LYS A N 1
ATOM 641 C CA . LYS A 1 79 ? 8.059 6.308 -20.610 1.00 89.06 79 LYS A CA 1
ATOM 642 C C . LYS A 1 79 ? 6.815 5.900 -21.410 1.00 89.06 79 LYS A C 1
ATOM 644 O O . LYS A 1 79 ? 6.797 4.855 -22.050 1.00 89.06 79 LYS A O 1
ATOM 649 N N . ASP A 1 80 ? 5.748 6.685 -21.294 1.00 88.81 80 ASP A N 1
ATOM 650 C CA . ASP A 1 80 ? 4.467 6.496 -21.997 1.00 88.81 80 ASP A CA 1
ATOM 651 C C . ASP A 1 80 ? 3.727 5.161 -21.705 1.00 88.81 80 ASP A C 1
ATOM 653 O O . ASP A 1 80 ? 2.592 4.946 -22.135 1.00 88.81 80 ASP A O 1
ATOM 657 N N . CYS A 1 81 ? 4.282 4.276 -20.863 1.00 92.75 81 CYS A N 1
ATOM 658 C CA . CYS A 1 81 ? 3.656 3.007 -20.514 1.00 92.75 81 CYS A CA 1
ATOM 659 C C . CYS A 1 81 ? 2.528 3.181 -19.483 1.00 92.75 81 CYS A C 1
ATOM 661 O O . CYS A 1 81 ? 2.736 3.279 -18.272 1.00 92.75 81 CYS A O 1
ATOM 663 N N . MET A 1 82 ? 1.290 3.124 -19.976 1.00 93.50 82 MET A N 1
ATOM 664 C CA . MET A 1 82 ? 0.059 3.339 -19.203 1.00 93.50 82 MET A CA 1
ATOM 665 C C . MET A 1 82 ? -0.216 2.304 -18.086 1.00 93.50 82 MET A C 1
ATOM 667 O O . MET A 1 82 ? -1.161 2.490 -17.315 1.00 93.50 82 MET A O 1
ATOM 671 N N . THR A 1 83 ? 0.553 1.211 -17.976 1.00 94.69 83 THR A N 1
ATOM 672 C CA . THR A 1 83 ? 0.258 0.105 -17.047 1.00 94.69 83 THR A CA 1
ATOM 673 C C . THR A 1 83 ? 0.341 0.525 -15.578 1.00 94.69 83 THR A C 1
ATOM 675 O O . THR A 1 83 ? 1.333 1.096 -15.120 1.00 94.69 83 THR A O 1
ATOM 678 N N . ARG A 1 84 ? -0.702 0.178 -14.816 1.00 94.12 84 ARG A N 1
ATOM 679 C CA . ARG A 1 84 ? -0.842 0.466 -13.383 1.00 94.12 84 ARG A CA 1
ATOM 680 C C . ARG A 1 84 ? -1.139 -0.803 -12.591 1.00 94.12 84 ARG A C 1
ATOM 682 O O . ARG A 1 84 ? -1.729 -1.741 -13.124 1.00 94.12 84 ARG A O 1
ATOM 689 N N . SER A 1 85 ? -0.726 -0.821 -11.327 1.00 91.56 85 SER A N 1
ATOM 690 C CA . SER A 1 85 ? -0.941 -1.928 -10.393 1.00 91.56 85 SER A CA 1
ATOM 691 C C . SER A 1 85 ? -1.605 -1.429 -9.107 1.00 91.56 85 SER A C 1
ATOM 693 O O . SER A 1 85 ? -0.998 -0.589 -8.436 1.00 91.56 85 SER A O 1
ATOM 695 N N . PRO A 1 86 ? -2.803 -1.922 -8.733 1.00 90.38 86 PRO A N 1
ATOM 696 C CA . PRO A 1 86 ? -3.651 -2.855 -9.489 1.00 90.38 86 PRO A CA 1
ATOM 697 C C . PRO A 1 86 ? -4.176 -2.259 -10.816 1.00 90.38 86 PRO A C 1
ATOM 699 O O . PRO A 1 86 ? -4.145 -1.036 -10.972 1.00 90.38 86 PRO A O 1
ATOM 702 N N . PRO A 1 87 ? -4.671 -3.083 -11.763 1.00 89.62 87 PRO A N 1
ATOM 703 C CA . PRO A 1 87 ? -4.693 -4.551 -11.745 1.00 89.62 87 PRO A CA 1
ATOM 704 C C . PRO A 1 87 ? -3.419 -5.202 -12.314 1.00 89.62 87 PRO A C 1
ATOM 706 O O . PRO A 1 87 ? -3.183 -6.383 -12.080 1.00 89.62 87 PRO A O 1
ATOM 709 N N . GLY A 1 88 ? -2.588 -4.463 -13.055 1.00 89.81 88 GLY A N 1
ATOM 710 C CA . GLY A 1 88 ? -1.446 -5.019 -13.782 1.00 89.81 88 GLY A CA 1
ATOM 711 C C . 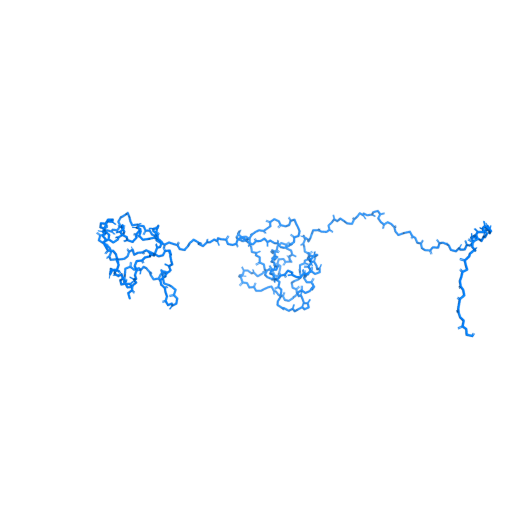GLY A 1 88 ? -0.352 -5.590 -12.876 1.00 89.81 88 GLY A C 1
ATOM 712 O O . GLY A 1 88 ? -0.066 -5.055 -11.801 1.00 89.81 88 GLY A O 1
ATOM 713 N N . ARG A 1 89 ? 0.310 -6.661 -13.330 1.00 92.50 89 ARG A N 1
ATOM 714 C CA . ARG A 1 89 ? 1.507 -7.208 -12.675 1.00 92.50 89 ARG A CA 1
ATOM 715 C C . ARG A 1 89 ? 2.721 -6.332 -13.008 1.00 92.50 89 ARG A C 1
ATOM 717 O O . ARG A 1 89 ? 3.052 -6.127 -14.176 1.00 92.50 89 ARG A O 1
ATOM 724 N N . LEU A 1 90 ? 3.366 -5.814 -11.965 1.00 94.38 90 LEU A N 1
ATOM 725 C CA . LEU A 1 90 ? 4.632 -5.086 -12.034 1.00 94.38 90 LEU A CA 1
ATOM 726 C C . LEU A 1 90 ? 5.717 -5.886 -11.313 1.00 94.38 90 LEU A C 1
ATOM 728 O O . LEU A 1 90 ? 5.461 -6.493 -10.273 1.00 94.38 90 LEU A O 1
ATOM 732 N N . HIS A 1 91 ? 6.930 -5.832 -11.844 1.00 94.31 91 HIS A N 1
ATOM 733 C CA . HIS A 1 91 ? 8.117 -6.467 -11.297 1.00 94.31 91 HIS A CA 1
ATOM 734 C C . HIS A 1 91 ? 9.059 -5.389 -10.751 1.00 94.31 91 HIS A C 1
ATOM 736 O O . HIS A 1 91 ? 9.244 -4.339 -11.369 1.00 94.31 91 HIS A O 1
ATOM 742 N N . CYS A 1 92 ? 9.640 -5.635 -9.577 1.00 93.38 92 CYS A N 1
ATOM 743 C CA . CYS A 1 92 ? 10.729 -4.811 -9.056 1.00 93.38 92 CYS A CA 1
ATOM 744 C C . CYS A 1 92 ? 11.978 -4.998 -9.922 1.00 93.38 92 CYS A C 1
ATOM 746 O O . CYS A 1 92 ? 12.230 -6.105 -10.401 1.00 93.38 92 CYS A O 1
ATOM 748 N N . PHE A 1 93 ? 12.804 -3.959 -10.029 1.00 93.69 93 PHE A N 1
ATOM 749 C CA . PHE A 1 93 ? 14.157 -4.116 -10.566 1.00 93.69 93 PHE A CA 1
ATOM 750 C C . PHE A 1 93 ? 14.990 -5.067 -9.681 1.00 93.69 93 PHE A C 1
ATOM 752 O O . PHE A 1 93 ? 14.736 -5.152 -8.471 1.00 93.69 93 PHE A O 1
ATOM 759 N N . PRO A 1 94 ? 15.996 -5.760 -10.247 1.00 91.62 94 PRO A N 1
ATOM 760 C CA . PRO A 1 94 ? 16.891 -6.634 -9.502 1.00 91.62 94 PRO A CA 1
ATOM 761 C C . PRO A 1 94 ? 17.561 -5.959 -8.299 1.00 91.62 94 PRO A C 1
ATOM 763 O O . PRO A 1 94 ? 17.800 -4.749 -8.266 1.00 91.62 94 PRO A O 1
ATOM 766 N N . THR A 1 95 ? 17.879 -6.785 -7.301 1.00 90.62 95 THR A N 1
ATOM 767 C CA . THR A 1 95 ? 18.724 -6.412 -6.154 1.00 90.62 95 THR A CA 1
ATOM 768 C C . THR A 1 95 ? 20.206 -6.360 -6.545 1.00 90.62 95 THR A C 1
ATOM 770 O O . THR A 1 95 ? 20.968 -5.604 -5.961 1.00 90.62 95 THR A O 1
ATOM 773 N N . GLU A 1 96 ? 20.590 -7.156 -7.545 1.00 92.62 96 GLU A N 1
ATOM 774 C CA . GLU A 1 96 ? 21.942 -7.263 -8.097 1.00 92.62 96 GLU A CA 1
ATOM 775 C C . GLU A 1 96 ? 22.389 -5.940 -8.737 1.00 92.62 96 GLU A C 1
ATOM 777 O O . GLU A 1 96 ? 21.775 -5.497 -9.709 1.00 92.62 96 GLU A O 1
ATOM 782 N N . THR A 1 97 ? 23.454 -5.313 -8.227 1.00 93.19 97 THR A N 1
ATOM 783 C CA . THR A 1 97 ? 23.849 -3.942 -8.608 1.00 93.19 97 THR A CA 1
ATOM 784 C C . THR A 1 97 ? 24.090 -3.782 -10.108 1.00 93.19 97 THR A C 1
ATOM 786 O O . THR A 1 97 ? 23.581 -2.840 -10.713 1.00 93.19 97 THR A O 1
ATOM 789 N N . GLN A 1 98 ? 24.829 -4.704 -10.729 1.00 93.94 98 GLN A N 1
ATOM 790 C CA . GLN A 1 98 ? 25.193 -4.593 -12.146 1.00 93.94 98 GLN A CA 1
ATOM 791 C C . GLN A 1 98 ? 23.988 -4.846 -13.067 1.00 93.94 98 GLN A C 1
ATOM 793 O O . GLN A 1 98 ? 23.732 -4.051 -13.967 1.00 93.94 98 GLN A O 1
ATOM 798 N N . LEU A 1 99 ? 23.171 -5.870 -12.784 1.00 93.38 99 LEU A N 1
ATOM 799 C CA . LEU A 1 99 ? 21.942 -6.128 -13.546 1.00 93.38 99 LEU A CA 1
ATOM 800 C C . LEU A 1 99 ? 20.902 -5.009 -13.353 1.00 93.38 99 LEU A C 1
ATOM 802 O O . LEU A 1 99 ? 20.170 -4.676 -14.281 1.00 93.38 99 LEU A O 1
ATOM 806 N N . ARG A 1 100 ? 20.858 -4.381 -12.169 1.00 93.06 100 ARG A N 1
ATOM 807 C CA . ARG A 1 100 ? 20.026 -3.199 -11.914 1.00 93.06 100 ARG A CA 1
ATOM 808 C C . ARG A 1 100 ? 20.479 -1.996 -12.744 1.00 93.06 100 ARG A C 1
ATOM 810 O O . ARG A 1 100 ? 19.617 -1.341 -13.319 1.00 93.06 100 ARG A O 1
ATOM 817 N N . LYS A 1 101 ? 21.786 -1.702 -12.812 1.00 93.00 101 LYS A N 1
ATOM 818 C CA . LYS A 1 101 ? 22.329 -0.642 -13.684 1.00 93.00 101 LYS A CA 1
ATOM 819 C C . LYS A 1 101 ? 21.957 -0.895 -15.145 1.00 93.00 101 LYS A C 1
ATOM 821 O O . LYS A 1 101 ? 21.455 0.010 -15.800 1.00 93.00 101 LYS A O 1
ATOM 826 N N . GLU A 1 102 ? 22.113 -2.130 -15.616 1.00 94.19 102 GLU A N 1
ATOM 827 C CA . GLU A 1 102 ? 21.772 -2.495 -16.993 1.00 94.19 102 GLU A CA 1
ATOM 828 C C . GLU A 1 102 ? 20.272 -2.334 -17.286 1.00 94.19 102 GLU A C 1
ATOM 830 O O . GLU A 1 102 ? 19.902 -1.734 -18.290 1.00 94.19 102 GLU A O 1
ATOM 835 N N . TRP A 1 103 ? 19.386 -2.747 -16.373 1.00 94.25 103 TRP A N 1
ATOM 836 C CA . TRP A 1 103 ? 17.954 -2.456 -16.511 1.00 94.25 103 TRP A CA 1
ATOM 837 C C . TRP A 1 103 ? 17.657 -0.950 -16.517 1.00 94.25 103 TRP A C 1
ATOM 839 O O . TRP A 1 103 ? 16.792 -0.518 -17.271 1.00 94.25 103 TRP A O 1
ATOM 849 N N . MET A 1 104 ? 18.341 -0.137 -15.701 1.00 94.00 104 MET A N 1
ATOM 850 C CA . MET A 1 104 ? 18.159 1.325 -15.706 1.00 94.00 104 MET A CA 1
ATOM 851 C C . MET A 1 104 ? 18.582 1.931 -17.051 1.00 94.00 104 MET A C 1
ATOM 853 O O . MET A 1 104 ? 17.850 2.762 -17.584 1.00 94.00 104 MET A O 1
ATOM 857 N N . ARG A 1 105 ? 19.702 1.458 -17.620 1.00 92.94 105 ARG A N 1
ATOM 858 C CA . ARG A 1 105 ? 20.206 1.841 -18.947 1.00 92.94 105 ARG A CA 1
ATOM 859 C C . ARG A 1 105 ? 19.216 1.475 -20.056 1.00 92.94 105 ARG A C 1
ATOM 861 O O . ARG A 1 105 ? 18.820 2.350 -20.813 1.00 92.94 105 ARG A O 1
ATOM 868 N N . LEU A 1 106 ? 18.775 0.214 -20.113 1.00 93.00 106 LEU A N 1
ATOM 869 C CA . LEU A 1 106 ? 17.794 -0.275 -21.094 1.00 93.00 106 LEU A CA 1
ATOM 870 C C . LEU A 1 106 ? 16.454 0.471 -21.005 1.00 93.00 106 LEU A C 1
ATOM 872 O O . LEU A 1 106 ? 15.830 0.762 -22.017 1.00 93.00 106 LEU A O 1
ATOM 876 N N . CYS A 1 107 ? 16.016 0.816 -19.793 1.00 92.62 107 CYS A N 1
ATOM 877 C CA . CYS A 1 107 ? 14.773 1.554 -19.563 1.00 92.62 107 CYS A CA 1
ATOM 878 C C . CYS A 1 107 ? 14.912 3.083 -19.735 1.00 92.62 107 CYS A C 1
ATOM 880 O O . CYS A 1 107 ? 13.958 3.799 -19.424 1.00 92.62 107 CYS A O 1
ATOM 882 N N . SER A 1 108 ? 16.079 3.592 -20.155 1.00 91.38 108 SER A N 1
ATOM 883 C CA . SER A 1 108 ? 16.399 5.027 -20.267 1.00 91.38 108 SER A CA 1
ATOM 884 C C . SER A 1 108 ? 16.084 5.839 -18.996 1.00 91.38 108 SER A C 1
ATOM 886 O O . SER A 1 108 ? 15.608 6.975 -19.050 1.00 91.38 108 SER A O 1
ATOM 888 N N . LEU A 1 109 ? 16.322 5.246 -17.820 1.00 91.19 109 LEU A N 1
ATOM 889 C CA . LEU A 1 109 ? 15.984 5.835 -16.524 1.00 91.19 109 LEU A CA 1
ATOM 890 C C . LEU A 1 109 ? 17.153 6.614 -15.918 1.00 91.19 109 LEU A C 1
ATOM 892 O O . LEU A 1 109 ? 18.251 6.086 -15.753 1.00 91.19 109 LEU A O 1
ATOM 896 N N . LYS A 1 110 ? 16.873 7.845 -15.474 1.00 87.75 110 LYS A N 1
ATOM 897 C CA . LYS A 1 110 ? 17.809 8.653 -14.677 1.00 87.75 110 LYS A CA 1
ATOM 898 C C . LYS A 1 110 ? 18.137 7.971 -13.344 1.00 87.75 110 LYS A C 1
ATOM 900 O O . LYS A 1 110 ? 17.305 7.265 -12.770 1.00 87.75 110 LYS A O 1
ATOM 905 N N . GLU A 1 111 ? 19.336 8.222 -12.831 1.00 83.62 111 GLU A N 1
ATOM 906 C CA . GLU A 1 111 ? 19.775 7.701 -11.535 1.00 83.62 111 GLU A CA 1
ATOM 907 C C . GLU A 1 111 ? 18.947 8.250 -10.352 1.00 83.62 111 GLU A C 1
ATOM 909 O O . GLU A 1 111 ? 18.114 9.145 -10.486 1.00 83.62 111 GLU A O 1
ATOM 914 N N . GLY A 1 112 ? 19.134 7.664 -9.165 1.00 82.56 112 GLY A N 1
ATOM 915 C CA . GLY A 1 112 ? 18.435 8.064 -7.935 1.00 82.56 112 GLY A CA 1
ATOM 916 C C . GLY A 1 112 ? 17.035 7.462 -7.735 1.00 82.56 112 GLY A C 1
ATOM 917 O O . GLY A 1 112 ? 16.507 7.513 -6.619 1.00 82.56 112 GLY A O 1
ATOM 918 N N . ILE A 1 113 ? 16.431 6.820 -8.746 1.00 86.62 113 ILE A N 1
ATOM 919 C CA . ILE A 1 113 ? 15.129 6.147 -8.590 1.00 86.62 113 ILE A CA 1
ATOM 920 C C . ILE A 1 113 ? 15.275 4.919 -7.671 1.00 86.62 113 ILE A C 1
ATOM 922 O O . ILE A 1 113 ? 15.795 3.866 -8.051 1.00 86.62 113 ILE A O 1
ATOM 926 N N . LYS A 1 114 ? 14.781 5.044 -6.431 1.00 81.75 114 LYS A N 1
ATOM 927 C CA . LYS A 1 114 ? 14.902 4.004 -5.390 1.00 81.75 114 LYS A CA 1
ATOM 928 C C . LYS A 1 114 ? 14.058 2.759 -5.693 1.00 81.75 114 LYS A C 1
ATOM 930 O O . LYS A 1 114 ? 14.557 1.639 -5.586 1.00 81.75 114 LYS A O 1
ATOM 935 N N . TRP A 1 115 ? 12.814 2.941 -6.142 1.00 86.00 115 TRP A N 1
ATOM 936 C CA . TRP A 1 115 ? 11.848 1.850 -6.349 1.00 86.00 115 TRP A CA 1
ATOM 937 C C . TRP A 1 115 ? 11.203 1.870 -7.749 1.00 86.00 115 TRP A C 1
ATOM 939 O O . TRP A 1 115 ? 9.998 2.105 -7.856 1.00 86.00 115 TRP A O 1
ATOM 949 N N . PRO A 1 116 ? 11.974 1.653 -8.831 1.00 93.12 116 PRO A N 1
ATOM 950 C CA . PRO A 1 116 ? 11.420 1.487 -10.170 1.00 93.12 116 PRO A CA 1
ATOM 951 C C . PRO A 1 116 ? 10.684 0.140 -10.290 1.00 93.12 116 PRO A C 1
ATOM 953 O O . PRO A 1 116 ? 11.114 -0.885 -9.749 1.00 93.12 116 PRO A O 1
ATOM 956 N N . PHE A 1 117 ? 9.561 0.161 -11.007 1.00 94.81 117 PHE A N 1
ATOM 957 C CA . PHE A 1 117 ? 8.672 -0.976 -11.240 1.00 94.81 117 PHE A CA 1
ATOM 958 C C . PHE A 1 117 ? 8.344 -1.065 -12.728 1.00 94.81 117 PHE A C 1
ATOM 960 O O . PHE A 1 117 ? 7.903 -0.080 -13.310 1.00 94.81 117 PHE A O 1
ATOM 967 N N . ILE A 1 118 ? 8.491 -2.241 -13.332 1.00 95.19 118 ILE A N 1
ATOM 968 C CA . ILE A 1 118 ? 8.293 -2.446 -14.773 1.00 95.19 118 ILE A CA 1
ATOM 969 C C . ILE A 1 118 ? 7.264 -3.547 -15.042 1.00 95.19 118 ILE A C 1
ATOM 971 O O . ILE A 1 118 ? 7.194 -4.536 -14.313 1.00 95.19 118 ILE A O 1
ATOM 975 N N . CYS A 1 119 ? 6.399 -3.355 -16.040 1.00 95.56 119 CYS A N 1
ATOM 976 C CA . CYS A 1 119 ? 5.325 -4.303 -16.342 1.00 95.56 119 CYS A CA 1
ATOM 977 C C . CYS A 1 119 ? 5.780 -5.449 -17.252 1.00 95.56 119 CYS A C 1
ATOM 979 O O . CYS A 1 119 ? 6.757 -5.324 -17.986 1.00 95.56 119 CYS A O 1
ATOM 981 N N . GLY A 1 120 ? 5.036 -6.559 -17.243 1.00 94.31 120 GLY A N 1
ATOM 982 C CA . GLY A 1 120 ? 5.370 -7.736 -18.054 1.00 94.31 120 GLY A CA 1
ATOM 983 C C . GLY A 1 120 ? 5.444 -7.484 -19.570 1.00 94.31 120 GLY A C 1
ATOM 984 O O . GLY A 1 120 ? 6.134 -8.224 -20.258 1.00 94.31 120 GLY A O 1
ATOM 985 N N . ARG A 1 121 ? 4.820 -6.412 -20.090 1.00 94.38 121 ARG A N 1
ATOM 986 C CA . ARG A 1 121 ? 4.809 -6.059 -21.530 1.00 94.38 121 ARG A CA 1
ATOM 987 C C . ARG A 1 121 ? 6.177 -5.649 -22.102 1.00 94.38 121 ARG A C 1
ATOM 989 O O . ARG A 1 121 ? 6.257 -5.366 -23.294 1.00 94.38 121 ARG A O 1
ATOM 996 N N . HIS A 1 122 ? 7.216 -5.584 -21.269 1.00 95.50 122 HIS A N 1
ATOM 997 C CA . HIS A 1 122 ? 8.574 -5.204 -21.668 1.00 95.50 122 HIS A CA 1
ATOM 998 C C . HIS A 1 122 ? 9.555 -6.385 -21.746 1.00 95.50 122 HIS A C 1
ATOM 1000 O O . HIS A 1 122 ? 10.706 -6.191 -22.120 1.00 95.50 122 HIS A O 1
ATOM 1006 N N . PHE A 1 123 ? 9.114 -7.603 -21.415 1.00 95.44 123 PHE A N 1
ATOM 1007 C CA . PHE A 1 123 ? 9.938 -8.816 -21.396 1.00 95.44 123 PHE A CA 1
ATOM 1008 C C . PHE A 1 123 ? 9.344 -9.888 -22.314 1.00 95.44 123 PHE A C 1
ATOM 1010 O O . PHE A 1 123 ? 8.132 -9.911 -22.541 1.00 95.44 123 PHE A O 1
ATOM 1017 N N . ARG A 1 124 ? 10.168 -10.847 -22.757 1.00 94.81 124 ARG A N 1
ATOM 1018 C CA . ARG A 1 124 ? 9.669 -12.056 -23.432 1.00 94.81 124 ARG A CA 1
ATOM 1019 C C . ARG A 1 124 ? 8.691 -12.813 -22.522 1.00 94.81 124 ARG A C 1
ATOM 1021 O O . ARG A 1 124 ? 9.040 -13.073 -21.366 1.00 94.81 124 ARG A O 1
ATOM 1028 N N . PRO A 1 125 ? 7.517 -13.250 -23.022 1.00 93.19 125 PRO A N 1
ATOM 1029 C CA . PRO A 1 125 ? 6.553 -14.018 -22.230 1.00 93.19 125 PRO A CA 1
ATOM 1030 C C . PRO A 1 125 ? 7.131 -15.283 -21.582 1.00 93.19 125 PRO A C 1
ATOM 1032 O O . PRO A 1 125 ? 6.718 -15.645 -20.484 1.00 93.19 125 PRO A O 1
ATOM 1035 N N . SER A 1 126 ? 8.130 -15.912 -22.212 1.00 93.88 126 SER A N 1
ATOM 1036 C CA . SER A 1 126 ? 8.854 -17.082 -21.693 1.00 93.88 126 SER A CA 1
ATOM 1037 C C . SER A 1 126 ? 9.575 -16.837 -20.362 1.00 93.88 126 SER A C 1
ATOM 1039 O O . SER A 1 126 ? 9.780 -17.781 -19.601 1.00 93.88 126 SER A O 1
ATOM 1041 N N . PHE A 1 127 ? 9.931 -15.588 -20.045 1.00 93.50 127 PHE A N 1
ATOM 1042 C CA . PHE A 1 127 ? 10.554 -15.224 -18.771 1.00 93.50 127 PHE A CA 1
ATOM 1043 C C . PHE A 1 127 ? 9.552 -14.752 -17.705 1.00 93.50 127 PHE A C 1
ATOM 1045 O O . PHE A 1 127 ? 9.933 -14.605 -16.542 1.00 93.50 127 PHE A O 1
ATOM 1052 N N . LEU A 1 128 ? 8.281 -14.518 -18.057 1.00 92.88 128 LEU A N 1
ATOM 1053 C CA . LEU A 1 128 ? 7.280 -13.998 -17.123 1.00 92.88 128 LEU A CA 1
ATOM 1054 C C . LEU A 1 128 ? 6.772 -15.096 -16.169 1.00 92.88 128 LEU A C 1
ATOM 1056 O O . LEU A 1 128 ? 6.217 -16.104 -16.613 1.00 92.88 128 LEU A O 1
ATOM 1060 N N . PRO A 1 129 ? 6.878 -14.920 -14.838 1.00 88.62 129 PRO A N 1
ATOM 1061 C CA . PRO A 1 129 ? 6.431 -15.936 -13.899 1.00 88.62 129 PRO A CA 1
ATOM 1062 C C . PRO A 1 129 ? 4.901 -15.988 -13.819 1.00 88.62 129 PRO A C 1
ATOM 1064 O O . PRO A 1 129 ? 4.228 -14.963 -13.675 1.00 88.62 129 PRO A O 1
ATOM 1067 N N . LYS A 1 130 ? 4.344 -17.209 -13.838 1.00 85.75 130 LYS A N 1
ATOM 1068 C CA . LYS A 1 130 ? 2.896 -17.463 -13.698 1.00 85.75 130 LYS A CA 1
ATOM 1069 C C . LYS A 1 130 ? 2.346 -16.938 -12.358 1.00 85.75 130 LYS A C 1
ATOM 1071 O O . LYS A 1 130 ? 1.283 -16.314 -12.326 1.00 85.75 130 LYS A O 1
ATOM 1076 N N . LYS A 1 131 ? 3.106 -17.115 -11.270 1.00 85.44 131 LYS A N 1
ATOM 1077 C CA . LYS A 1 131 ? 2.823 -16.605 -9.911 1.00 85.44 131 LYS A CA 1
ATOM 1078 C C . LYS A 1 131 ? 3.658 -15.361 -9.574 1.00 85.44 131 LYS A C 1
ATOM 1080 O O . LYS A 1 131 ? 4.534 -14.968 -10.336 1.00 85.44 131 LYS A O 1
ATOM 1085 N N . ASN A 1 132 ? 3.407 -14.742 -8.421 1.00 81.25 132 ASN A N 1
ATOM 1086 C CA . ASN A 1 132 ? 4.224 -13.626 -7.937 1.00 81.25 132 ASN A CA 1
ATOM 1087 C C . ASN A 1 132 ? 5.613 -14.133 -7.499 1.00 81.25 132 ASN A C 1
ATOM 1089 O O . ASN A 1 132 ? 5.750 -14.726 -6.431 1.00 81.25 132 ASN A O 1
ATOM 1093 N N . SER A 1 133 ? 6.641 -13.893 -8.313 1.00 86.62 133 SER A N 1
ATOM 1094 C CA . SER A 1 133 ? 8.051 -14.144 -7.986 1.00 86.62 133 SER A CA 1
ATOM 1095 C C . SER A 1 133 ? 8.962 -13.094 -8.632 1.00 86.62 133 SER A C 1
ATOM 1097 O O . SER A 1 133 ? 8.510 -12.259 -9.421 1.00 86.62 133 SER A O 1
ATOM 1099 N N . LYS A 1 134 ? 10.263 -13.144 -8.314 1.00 88.00 134 LYS A N 1
ATOM 1100 C CA . LYS A 1 134 ? 11.290 -12.435 -9.092 1.00 88.00 134 LYS A CA 1
ATOM 1101 C C . LYS A 1 134 ? 11.321 -12.976 -10.533 1.00 88.00 134 LYS A C 1
ATOM 1103 O O . LYS A 1 134 ? 10.930 -14.122 -10.768 1.00 88.00 134 LYS A O 1
ATOM 1108 N N . LEU A 1 135 ? 11.776 -12.139 -11.464 1.00 91.19 135 LEU A N 1
ATOM 1109 C CA . LEU A 1 135 ? 12.125 -12.541 -12.829 1.00 91.19 135 LEU A CA 1
ATOM 1110 C C . LEU A 1 135 ? 13.489 -13.278 -12.837 1.00 91.19 135 LEU A C 1
ATOM 1112 O O . LEU A 1 135 ? 14.298 -13.030 -11.935 1.00 91.19 135 LEU A O 1
ATOM 1116 N N . PRO A 1 136 ? 13.757 -14.171 -13.812 1.00 90.25 136 PRO A N 1
ATOM 1117 C CA . PRO A 1 136 ? 15.079 -14.778 -14.020 1.00 90.25 136 PRO A CA 1
ATOM 1118 C C . PRO A 1 136 ? 16.188 -13.732 -14.247 1.00 90.25 136 PRO A C 1
ATOM 1120 O O . PRO A 1 136 ? 15.901 -12.640 -14.732 1.00 90.25 136 PRO A O 1
ATOM 1123 N N . LYS A 1 137 ? 17.464 -14.049 -13.954 1.00 88.94 137 LYS A N 1
ATOM 1124 C CA . LYS A 1 137 ? 18.580 -13.092 -14.164 1.00 88.94 137 LYS A CA 1
ATOM 1125 C C . LYS A 1 137 ? 18.746 -12.703 -15.645 1.00 88.94 137 LYS A C 1
ATOM 1127 O O . LYS A 1 137 ? 19.085 -11.563 -15.931 1.00 88.94 137 LYS A O 1
ATOM 1132 N N . GLN A 1 138 ? 18.457 -13.626 -16.562 1.00 90.25 138 GLN A N 1
ATOM 1133 C CA . GLN A 1 138 ? 18.493 -13.432 -18.016 1.00 90.25 138 GLN A CA 1
ATOM 1134 C C . GLN A 1 138 ? 17.268 -12.698 -18.596 1.00 90.25 138 GLN A C 1
ATOM 1136 O O . GLN A 1 138 ? 17.201 -12.471 -19.800 1.00 90.25 138 GLN A O 1
ATOM 1141 N N . ALA A 1 139 ? 16.280 -12.338 -17.771 1.00 93.31 139 ALA A N 1
ATOM 1142 C CA . ALA A 1 139 ? 15.109 -11.595 -18.219 1.00 93.31 139 ALA A CA 1
ATOM 1143 C C . ALA A 1 139 ? 15.438 -10.099 -18.309 1.00 93.31 139 ALA A C 1
ATOM 1145 O O . ALA A 1 139 ? 15.297 -9.366 -17.330 1.00 93.31 139 ALA A O 1
ATOM 1146 N N . LEU A 1 140 ? 15.892 -9.645 -19.475 1.00 94.44 140 LEU A N 1
ATOM 1147 C CA . LEU A 1 140 ? 16.118 -8.225 -19.741 1.00 94.44 140 LEU A CA 1
ATOM 1148 C C . LEU A 1 140 ? 14.837 -7.548 -20.259 1.00 94.44 140 LEU A C 1
ATOM 1150 O O . LEU A 1 140 ? 14.045 -8.194 -20.952 1.00 94.44 140 LEU A O 1
ATOM 1154 N N . PRO A 1 141 ? 14.607 -6.265 -19.926 1.00 93.69 141 PRO A N 1
ATOM 1155 C CA . PRO A 1 141 ? 13.587 -5.467 -20.585 1.00 93.69 141 PRO A CA 1
ATOM 1156 C C . PRO A 1 141 ? 14.070 -5.118 -21.999 1.00 93.69 141 PRO A C 1
ATOM 1158 O O . PRO A 1 141 ? 15.073 -4.431 -22.162 1.00 93.69 141 PRO A O 1
ATOM 1161 N N . GLU A 1 142 ? 13.364 -5.618 -23.010 1.00 91.75 142 GLU A N 1
ATOM 1162 C CA . GLU A 1 142 ? 13.736 -5.519 -24.432 1.00 91.75 142 GLU A CA 1
ATOM 1163 C C . GLU A 1 142 ? 12.570 -5.081 -25.341 1.00 91.75 142 GLU A C 1
ATOM 1165 O O . GLU A 1 142 ? 12.799 -4.716 -26.489 1.00 91.75 142 GLU A O 1
ATOM 1170 N N . LEU A 1 143 ? 11.322 -5.081 -24.849 1.00 91.12 143 LEU A N 1
ATOM 1171 C CA . LEU A 1 143 ? 10.134 -4.743 -25.646 1.00 91.12 143 LEU A CA 1
ATOM 1172 C C . LEU A 1 143 ? 9.523 -3.397 -25.231 1.00 91.12 143 LEU A C 1
ATOM 1174 O O . LEU A 1 143 ? 9.424 -3.082 -24.042 1.00 91.12 143 LEU A O 1
ATOM 1178 N N . ASN A 1 144 ? 8.988 -2.650 -26.201 1.00 86.56 144 ASN A N 1
ATOM 1179 C CA . ASN A 1 144 ? 8.114 -1.492 -25.965 1.00 86.56 144 ASN A CA 1
ATOM 1180 C C . ASN A 1 144 ? 8.727 -0.424 -25.028 1.00 86.56 144 ASN A C 1
ATOM 1182 O O . ASN A 1 144 ? 8.052 0.051 -24.112 1.00 86.56 144 ASN A O 1
ATOM 1186 N N . LEU A 1 145 ? 10.016 -0.102 -25.196 1.00 86.44 145 LEU A N 1
ATOM 1187 C CA . LEU A 1 145 ? 10.788 0.729 -24.253 1.00 86.44 145 LEU A CA 1
ATOM 1188 C C . LEU A 1 145 ? 10.655 2.251 -24.481 1.00 86.44 145 LEU A C 1
ATOM 1190 O O . LEU A 1 145 ? 11.068 3.027 -23.621 1.00 86.44 145 LEU A O 1
ATOM 1194 N N . GLY A 1 146 ? 10.023 2.676 -25.582 1.00 67.94 146 GLY A N 1
ATOM 1195 C CA . GLY A 1 146 ? 9.681 4.082 -25.845 1.00 67.94 146 GLY A CA 1
ATOM 1196 C C . GLY A 1 146 ? 10.745 4.890 -26.600 1.00 67.94 146 GLY A C 1
ATOM 1197 O O . GLY A 1 146 ? 10.884 6.082 -26.335 1.00 67.94 146 GLY A O 1
ATOM 1198 N N . SER A 1 147 ? 11.492 4.256 -27.512 1.00 64.31 147 SER A N 1
ATOM 1199 C CA . SER A 1 147 ? 12.610 4.864 -28.254 1.00 64.31 147 SER A CA 1
ATOM 1200 C C . SER A 1 147 ? 12.564 4.615 -29.771 1.00 64.31 147 SER A C 1
ATOM 1202 O O . SER A 1 147 ? 13.565 4.215 -30.354 1.00 64.31 147 SER A O 1
ATOM 1204 N N . GLU A 1 148 ? 11.425 4.885 -30.413 1.00 56.12 148 GLU A N 1
ATOM 1205 C CA . GLU A 1 148 ? 11.312 4.979 -31.882 1.00 56.12 148 GLU A CA 1
ATOM 1206 C C . GLU A 1 148 ? 11.303 6.461 -32.291 1.00 56.12 148 GLU A C 1
ATOM 1208 O O . GLU A 1 148 ? 10.282 7.024 -32.679 1.00 56.12 148 GLU A O 1
ATOM 1213 N N . SER A 1 149 ? 12.441 7.129 -32.082 1.00 51.62 149 SER A N 1
ATOM 1214 C CA . SER A 1 149 ? 12.672 8.518 -32.506 1.00 51.62 149 SER A CA 1
ATOM 1215 C C . SER A 1 149 ? 14.169 8.813 -32.681 1.00 51.62 149 SER A C 1
ATOM 1217 O O . SER A 1 149 ? 14.700 9.775 -32.122 1.00 51.62 149 SER A O 1
ATOM 1219 N N . ARG A 1 150 ? 14.866 7.959 -33.438 1.00 48.12 150 ARG A N 1
ATOM 1220 C CA . ARG A 1 150 ? 15.976 8.437 -34.269 1.00 48.12 150 ARG A CA 1
ATOM 1221 C C . ARG A 1 150 ? 15.358 8.865 -35.592 1.00 48.12 150 ARG A C 1
ATOM 1223 O O . ARG A 1 150 ? 14.668 8.062 -36.214 1.00 48.12 150 ARG A O 1
ATOM 1230 N N . ASP A 1 151 ? 15.581 10.111 -35.980 1.00 52.84 151 ASP A N 1
ATOM 1231 C CA . ASP A 1 151 ? 15.291 10.545 -37.341 1.00 52.84 151 ASP A CA 1
ATOM 1232 C C . ASP A 1 151 ? 16.239 9.780 -38.291 1.00 52.84 151 ASP A C 1
ATOM 1234 O O . ASP A 1 151 ? 17.446 9.756 -38.024 1.00 52.84 151 ASP A O 1
ATOM 1238 N N . PRO A 1 152 ? 15.747 9.114 -39.353 1.00 53.75 152 PRO A N 1
ATOM 1239 C CA . PRO A 1 152 ? 16.609 8.429 -40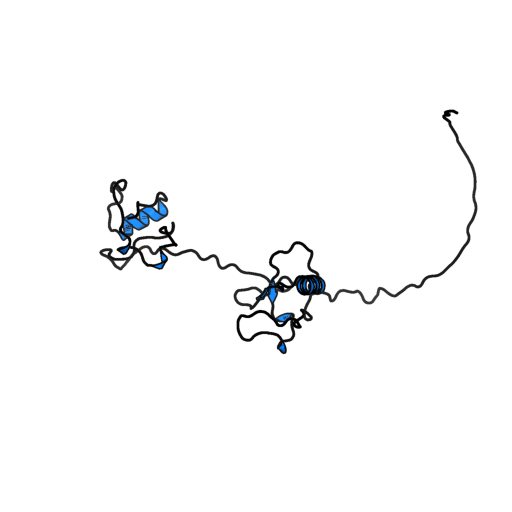.316 1.00 53.75 152 PRO A CA 1
ATOM 1240 C C . PRO A 1 152 ? 17.568 9.348 -41.096 1.00 53.75 152 PRO A C 1
ATOM 1242 O O . PRO A 1 152 ? 18.403 8.831 -41.834 1.00 53.75 152 PRO A O 1
ATOM 1245 N N . LEU A 1 153 ? 17.448 10.677 -40.971 1.00 53.09 153 LEU A N 1
ATOM 1246 C CA . LEU A 1 153 ? 18.190 11.660 -41.768 1.00 53.09 153 LEU A CA 1
ATOM 1247 C C . LEU A 1 153 ? 19.506 12.177 -41.156 1.00 53.09 153 LEU A C 1
ATOM 1249 O O . LEU A 1 153 ? 20.164 13.000 -41.794 1.00 53.09 153 LEU A O 1
ATOM 1253 N N . GLU A 1 154 ? 19.959 11.689 -39.992 1.00 53.53 154 GLU A N 1
ATOM 1254 C CA . GLU A 1 154 ? 21.351 11.918 -39.543 1.00 53.53 154 GLU A CA 1
ATOM 1255 C C . GLU A 1 154 ? 22.340 11.066 -40.365 1.00 53.53 154 GLU A C 1
ATOM 1257 O O . GLU A 1 154 ? 22.900 10.073 -39.898 1.00 53.53 154 GLU A O 1
ATOM 1262 N N . CYS A 1 155 ? 22.525 11.464 -41.626 1.00 35.72 155 CYS A N 1
ATOM 1263 C CA . CYS A 1 155 ? 23.520 10.919 -42.541 1.00 35.72 155 CYS A CA 1
ATOM 1264 C C . CYS A 1 155 ? 24.933 11.369 -42.140 1.00 35.72 155 CYS A C 1
ATOM 1266 O O . CYS A 1 155 ? 25.180 12.554 -41.901 1.00 35.72 155 CYS A O 1
ATOM 1268 N N . ASP A 1 156 ? 25.866 10.420 -42.108 1.00 46.81 156 ASP A N 1
ATOM 1269 C CA . ASP A 1 156 ? 27.275 10.647 -41.786 1.00 46.81 156 ASP A CA 1
ATOM 1270 C C . ASP A 1 156 ? 27.927 11.560 -42.847 1.00 46.81 156 ASP A C 1
ATOM 1272 O O . ASP A 1 156 ? 28.047 11.192 -44.016 1.00 46.81 156 ASP A O 1
ATOM 1276 N N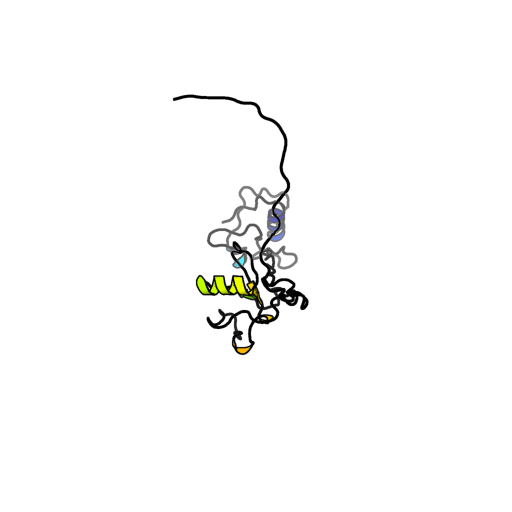 . SER A 1 157 ? 28.318 12.775 -42.448 1.00 40.50 157 SER A N 1
ATOM 1277 C CA . SER A 1 157 ? 29.114 13.694 -43.273 1.00 40.50 157 SER A CA 1
ATOM 1278 C C . SER A 1 157 ? 30.577 13.591 -42.851 1.00 40.50 157 SER A C 1
ATOM 1280 O O . SER A 1 157 ? 30.955 14.048 -41.770 1.00 40.50 157 SER A O 1
ATOM 1282 N N . GLN A 1 158 ? 31.387 12.943 -43.688 1.00 40.12 158 GLN A N 1
ATOM 1283 C CA . GLN A 1 158 ? 32.729 12.495 -43.315 1.00 40.12 158 GLN A CA 1
ATOM 1284 C C . GLN A 1 158 ? 33.779 13.617 -43.198 1.00 40.12 158 GLN A C 1
ATOM 1286 O O . GLN A 1 158 ? 33.599 14.755 -43.621 1.00 40.12 158 GLN A O 1
ATOM 1291 N N . ARG A 1 159 ? 34.913 13.253 -42.588 1.00 40.75 159 ARG A N 1
ATOM 1292 C CA . ARG A 1 159 ? 36.026 14.124 -42.186 1.00 40.75 159 ARG A CA 1
ATOM 1293 C C . ARG A 1 159 ? 37.091 14.315 -43.283 1.00 40.75 159 ARG A C 1
ATOM 1295 O O . ARG A 1 159 ? 37.977 13.474 -43.407 1.00 40.75 159 ARG A O 1
ATOM 1302 N N . SER A 1 160 ? 37.080 15.481 -43.921 1.00 34.97 160 SER A N 1
ATOM 1303 C CA . SER A 1 160 ? 38.191 16.210 -44.584 1.00 34.97 160 SER A CA 1
ATOM 1304 C C . SER A 1 160 ? 37.617 17.587 -44.989 1.00 34.97 160 SER A C 1
ATOM 1306 O O . SER A 1 160 ? 36.400 17.704 -45.067 1.00 34.97 160 SER A O 1
ATOM 1308 N N . GLU A 1 161 ? 38.326 18.706 -45.147 1.00 37.03 161 GLU A N 1
ATOM 1309 C CA . GLU A 1 161 ? 39.685 19.036 -45.629 1.00 37.03 161 GLU A CA 1
ATOM 1310 C C . GLU A 1 161 ? 40.260 20.167 -44.726 1.00 37.03 161 GLU A C 1
ATOM 1312 O O . GLU A 1 161 ? 39.506 20.998 -44.227 1.00 37.03 161 GLU A O 1
ATOM 1317 N N . THR A 1 162 ? 41.494 20.118 -44.210 1.00 32.91 162 THR A N 1
ATOM 1318 C CA . THR A 1 162 ? 42.781 20.555 -44.813 1.00 32.91 162 THR A CA 1
ATOM 1319 C C . THR A 1 162 ? 42.852 22.004 -45.336 1.00 32.91 162 THR A C 1
ATOM 1321 O O . THR A 1 162 ? 42.505 22.273 -46.478 1.00 32.91 162 THR A O 1
ATOM 1324 N N . GLU A 1 163 ? 43.464 22.855 -44.497 1.00 34.88 163 GLU A N 1
ATOM 1325 C CA . GLU A 1 163 ? 44.403 23.949 -44.839 1.00 34.88 163 GLU A CA 1
ATOM 1326 C C . GLU A 1 163 ? 43.903 25.302 -45.415 1.00 34.88 163 GLU A C 1
ATOM 1328 O O . GLU A 1 163 ? 42.794 25.471 -45.908 1.00 34.88 163 GLU A O 1
ATOM 1333 N N . ASP A 1 164 ? 44.776 26.301 -45.222 1.00 37.72 164 ASP A N 1
ATOM 1334 C CA . ASP A 1 164 ? 44.831 27.675 -45.745 1.00 37.72 164 ASP A CA 1
ATOM 1335 C C . ASP A 1 164 ? 43.612 28.624 -45.712 1.00 37.72 164 ASP A C 1
ATOM 1337 O O . ASP A 1 164 ? 42.811 28.732 -46.645 1.00 37.72 164 ASP A O 1
ATOM 1341 N N . LYS A 1 165 ? 43.692 29.574 -44.761 1.00 36.44 165 LYS A N 1
ATOM 1342 C CA . LYS A 1 165 ? 44.006 30.971 -45.137 1.00 36.44 165 LYS A CA 1
ATOM 1343 C C . LYS A 1 165 ? 44.694 31.770 -44.025 1.00 36.44 165 LYS A C 1
ATOM 1345 O O . LYS A 1 165 ? 44.145 31.986 -42.949 1.00 36.44 165 LYS A O 1
ATOM 1350 N N . GLN A 1 166 ? 45.904 32.232 -44.334 1.00 35.09 166 GLN A N 1
ATOM 1351 C CA . GLN A 1 166 ? 46.668 33.234 -43.585 1.00 35.09 166 GLN A CA 1
ATOM 1352 C C . GLN A 1 166 ? 46.299 34.656 -44.072 1.00 35.09 166 GLN A C 1
ATOM 1354 O O . GLN A 1 166 ? 45.635 34.800 -45.098 1.00 35.09 166 GLN A O 1
ATOM 1359 N N . THR A 1 167 ? 46.779 35.695 -43.370 1.00 31.86 167 THR A N 1
ATOM 1360 C CA . THR A 1 167 ? 46.510 37.145 -43.575 1.00 31.86 167 THR A CA 1
ATOM 1361 C C . THR A 1 167 ? 45.056 37.575 -43.291 1.00 31.86 167 THR A C 1
ATOM 1363 O O . THR A 1 167 ? 44.124 36.803 -43.469 1.00 31.86 167 THR A O 1
ATOM 1366 N N . ASP A 1 168 ? 44.790 38.771 -42.756 1.00 35.91 168 ASP A N 1
ATOM 1367 C CA . ASP A 1 168 ? 45.604 40.004 -42.763 1.00 35.91 168 ASP A CA 1
ATOM 1368 C C . ASP A 1 168 ? 46.042 40.517 -41.362 1.00 35.91 168 ASP A C 1
ATOM 1370 O O . ASP A 1 168 ? 45.710 39.932 -40.330 1.00 35.91 168 ASP A O 1
ATOM 1374 N N . GLN A 1 169 ? 46.856 41.577 -41.325 1.00 37.28 169 GLN A N 1
ATOM 1375 C CA . GLN A 1 169 ? 47.550 42.122 -40.149 1.00 37.28 169 GLN A CA 1
ATOM 1376 C C . GLN A 1 169 ? 47.064 43.529 -39.723 1.00 37.28 169 GLN A C 1
ATOM 1378 O O . GLN A 1 169 ? 46.412 44.221 -40.493 1.00 37.28 169 GLN A O 1
ATOM 1383 N N . HIS A 1 170 ? 47.573 44.004 -38.564 1.00 34.44 170 HIS A N 1
ATOM 1384 C CA . HIS A 1 170 ? 47.726 45.434 -38.178 1.00 34.44 170 HIS A CA 1
ATOM 1385 C C . HIS A 1 170 ? 46.420 46.222 -37.877 1.00 34.44 170 HIS A C 1
ATOM 1387 O O . HIS A 1 170 ? 45.377 45.923 -38.433 1.00 34.44 170 HIS A O 1
ATOM 1393 N N . ARG A 1 171 ? 46.333 47.269 -37.028 1.00 37.28 171 ARG A N 1
ATOM 1394 C CA . ARG A 1 171 ? 47.119 47.982 -35.964 1.00 37.28 171 ARG A CA 1
ATOM 1395 C C . ARG A 1 171 ? 46.053 48.790 -35.161 1.00 37.28 171 ARG A C 1
ATOM 1397 O O . ARG A 1 171 ? 45.008 49.068 -35.734 1.00 37.28 171 ARG A O 1
ATOM 1404 N N . LEU A 1 172 ? 46.154 49.274 -33.915 1.00 38.03 172 LEU A N 1
ATOM 1405 C CA . LEU A 1 172 ? 47.101 49.338 -32.769 1.00 38.03 172 LEU A CA 1
ATOM 1406 C C . LEU A 1 172 ? 46.177 49.367 -31.489 1.00 38.03 172 LEU A C 1
ATOM 1408 O O . LEU A 1 172 ? 44.981 49.156 -31.653 1.00 38.03 172 LEU A O 1
ATOM 1412 N N . ALA A 1 173 ? 46.492 49.609 -30.205 1.00 33.22 173 ALA A N 1
ATOM 1413 C CA . ALA A 1 173 ? 47.650 49.943 -29.353 1.00 33.22 173 ALA A CA 1
ATOM 1414 C C . ALA A 1 173 ? 47.320 49.396 -27.925 1.00 33.22 173 ALA A C 1
ATOM 1416 O O . ALA A 1 173 ? 46.145 49.223 -27.618 1.00 33.22 173 ALA A O 1
ATOM 1417 N N . ALA A 1 174 ? 48.211 48.956 -27.027 1.00 30.53 174 ALA A N 1
ATOM 1418 C CA . ALA A 1 174 ? 49.490 49.458 -26.488 1.00 30.53 174 ALA A CA 1
ATOM 1419 C C . ALA A 1 174 ? 49.373 50.472 -25.316 1.00 30.53 174 ALA A C 1
ATOM 1421 O O . ALA A 1 174 ? 49.400 51.679 -25.534 1.00 30.53 174 ALA A O 1
ATOM 1422 N N . ALA A 1 175 ? 49.311 49.952 -24.075 1.00 32.59 175 ALA A N 1
ATOM 1423 C CA . ALA A 1 175 ? 49.793 50.566 -22.815 1.00 32.59 175 ALA A CA 1
ATOM 1424 C C . ALA A 1 175 ? 49.752 49.510 -21.671 1.00 32.59 175 ALA A C 1
ATOM 1426 O O . ALA A 1 175 ? 48.683 49.171 -21.178 1.00 32.59 175 ALA A O 1
ATOM 1427 N N . THR A 1 176 ? 50.840 48.796 -21.365 1.00 31.31 176 THR A N 1
ATOM 1428 C CA . THR A 1 176 ? 51.917 49.177 -20.416 1.00 31.31 176 THR A CA 1
ATOM 1429 C C . THR A 1 176 ? 51.577 48.999 -18.928 1.00 31.31 176 THR A C 1
ATOM 1431 O O . THR A 1 176 ? 50.824 49.785 -18.357 1.00 31.31 176 THR A O 1
ATOM 1434 N N . ARG A 1 177 ? 52.280 48.062 -18.269 1.00 36.09 177 ARG A N 1
ATOM 1435 C CA . ARG A 1 177 ? 52.845 48.213 -16.909 1.00 36.09 177 ARG A CA 1
ATOM 1436 C C . ARG A 1 177 ? 53.954 47.183 -16.675 1.00 36.09 177 ARG A C 1
ATOM 1438 O O . ARG A 1 177 ? 53.781 46.012 -16.991 1.00 36.09 177 ARG A O 1
ATOM 1445 N N . CYS A 1 178 ? 55.078 47.637 -16.128 1.00 31.53 178 CYS A N 1
ATOM 1446 C CA . CYS A 1 178 ? 56.230 46.802 -15.784 1.00 31.53 178 CYS A CA 1
ATOM 1447 C C . CYS A 1 178 ? 56.174 46.353 -14.319 1.00 31.53 178 CYS A C 1
ATOM 1449 O O . CYS A 1 178 ? 55.651 47.084 -13.482 1.00 31.53 178 CYS A O 1
ATOM 1451 N N . CYS A 1 179 ? 56.796 45.209 -14.036 1.00 31.20 179 CYS A N 1
ATOM 1452 C CA . CYS A 1 179 ? 57.639 44.935 -12.866 1.00 31.20 179 CYS A CA 1
ATOM 1453 C C . CYS A 1 179 ? 58.330 43.577 -13.105 1.00 31.20 179 CYS A C 1
ATOM 1455 O O . CYS A 1 179 ? 57.691 42.691 -13.661 1.00 31.20 179 CYS A O 1
ATOM 1457 N N . SER A 1 180 ? 59.544 43.251 -12.667 1.00 32.12 180 SER A N 1
ATOM 1458 C CA . SER A 1 180 ? 60.748 43.970 -12.215 1.00 32.12 180 SER A CA 1
ATOM 1459 C C . SER A 1 180 ? 61.577 42.909 -11.481 1.00 32.12 180 SER A C 1
ATOM 1461 O O . SER A 1 180 ? 61.205 42.535 -10.368 1.00 32.12 180 SER A O 1
ATOM 1463 N N . ALA A 1 181 ? 62.654 42.425 -12.098 1.00 30.14 181 ALA A N 1
ATOM 1464 C CA . ALA A 1 181 ? 63.776 41.720 -11.471 1.00 30.14 181 ALA A CA 1
ATOM 1465 C C . ALA A 1 181 ? 64.950 41.743 -12.459 1.00 30.14 181 ALA A C 1
ATOM 1467 O O . ALA A 1 181 ? 64.714 41.324 -13.614 1.00 30.14 181 ALA A O 1
#

Radius of gyration: 34.72 Å; chains: 1; bounding box: 92×68×80 Å